Protein AF-A0A9Q0SAZ4-F1 (afdb_monomer)

pLDDT: mean 95.8, std 3.05, range [84.75, 98.44]

Foldseek 3Di:
DVPDDPPPPDDDDDDDFDFDPDPVRVVVSVVLVVVLVVVCVPDPDCPVCVVVSQVVSCVVPVGHD

Radius of gyration: 14.03 Å; Cα contacts (8 Å, |Δi|>4): 28; chains: 1; bounding box: 38×26×30 Å

InterPro domains:
  IPR006811 RNA polymerase II subunit A [PF04722] (1-64)
  IPR006811 RNA polymerase II subunit A [PTHR20383] (1-63)

Nearest PDB structures (foldseek):
  4h3h-assembly2_E  TM=9.946E-01  e=2.692E-03  Homo sapiens
  3o2s-assem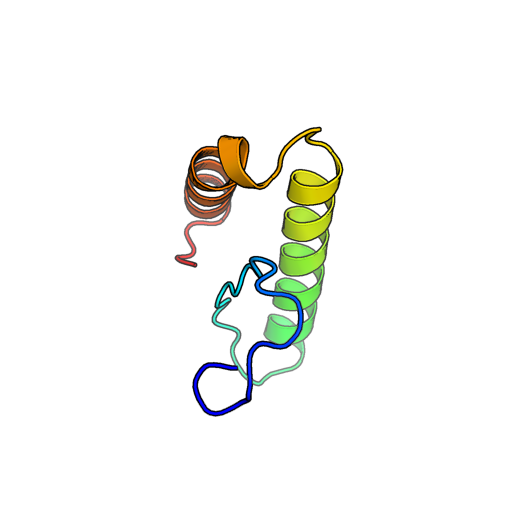bly1_B  TM=9.946E-01  e=7.796E-03  Homo sapiens
  3fmv-assembly1_A  TM=9.348E-01  e=5.675E-02  Drosophila melanogaster
  4ygx-assembly1_B  TM=9.669E-01  e=1.531E-01  Drosophila melanogaster
  4imi-assembly2_D  TM=9.814E-01  e=5.889E-01  Drosophila melanogaster

Secondary structure (DSSP, 8-state):
-TTS--SS------------SSHHHHHHHHHHHHHHHHHHHTSS-HHHHHHHHHHHHHHHHT---

Solvent-accessible surface area (backbone atoms only — not comparable to full-atom values): 4233 Å² total; per-residue (Å²): 118,85,95,49,88,68,88,78,75,70,89,80,91,86,83,59,74,88,58,58,99,45,74,71,42,45,54,50,44,52,55,52,50,51,53,52,51,52,57,50,67,72,43,95,50,46,89,84,41,43,70,61,54,49,54,53,49,26,67,73,69,76,42,79,103

Organism: Salix viminalis (NCBI:txid40686)

Sequence (65 aa):
LHNRDHVLLKSVLVINLEVKDNHEEAAVGGQLTLELCQKIEAVESWEDSIDEIIAAFEAKHRRKL

Mean predicted aligned error: 2.84 Å

Structure (mmCIF, N/CA/C/O backbone):
data_AF-A0A9Q0SAZ4-F1
#
_entry.id   AF-A0A9Q0SAZ4-F1
#
loop_
_atom_site.group_PDB
_atom_site.id
_atom_site.type_symbol
_atom_site.label_atom_id
_atom_site.label_alt_id
_atom_site.label_comp_id
_atom_site.label_asym_id
_atom_site.label_entity_id
_atom_site.label_seq_id
_atom_site.pdbx_PDB_ins_code
_atom_site.Cartn_x
_atom_site.Cartn_y
_atom_site.Cartn_z
_atom_site.occupancy
_atom_site.B_iso_or_equiv
_atom_site.auth_seq_id
_atom_site.auth_comp_id
_atom_site.auth_asym_id
_atom_site.auth_atom_id
_atom_site.pdbx_PDB_model_num
ATOM 1 N N . LEU A 1 1 ? -12.245 -7.091 -9.084 1.00 84.75 1 LEU A N 1
ATOM 2 C CA . LEU A 1 1 ? -13.073 -7.177 -7.854 1.00 84.75 1 LEU A CA 1
ATOM 3 C C . LEU A 1 1 ? -14.520 -6.778 -8.117 1.00 84.75 1 LEU A C 1
ATOM 5 O O . LEU A 1 1 ? -15.414 -7.475 -7.667 1.00 84.75 1 LEU A O 1
ATOM 9 N N . HIS A 1 2 ? -14.743 -5.719 -8.895 1.00 91.56 2 HIS A N 1
ATOM 10 C CA . HIS A 1 2 ? -16.075 -5.202 -9.210 1.00 91.56 2 HIS A CA 1
ATOM 11 C C . HIS A 1 2 ? -17.037 -6.214 -9.868 1.00 91.56 2 HIS A C 1
ATOM 13 O O . HIS A 1 2 ? -18.180 -6.299 -9.455 1.00 91.56 2 HIS A O 1
ATOM 19 N N . ASN A 1 3 ? -16.564 -7.047 -10.803 1.00 95.69 3 ASN A N 1
ATOM 20 C CA . ASN A 1 3 ? -17.411 -8.023 -11.515 1.00 95.69 3 ASN 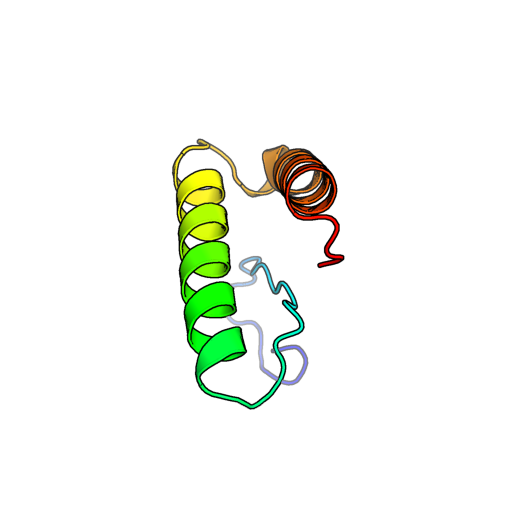A CA 1
ATOM 21 C C . ASN A 1 3 ? -17.626 -9.353 -10.756 1.00 95.69 3 ASN A C 1
ATOM 23 O O . ASN A 1 3 ? -17.937 -10.365 -11.377 1.00 95.69 3 ASN A O 1
ATOM 27 N N . ARG A 1 4 ? -17.361 -9.399 -9.446 1.00 94.12 4 ARG A N 1
ATOM 28 C CA . ARG A 1 4 ? -17.581 -10.584 -8.596 1.00 94.12 4 ARG A CA 1
ATOM 29 C C . ARG A 1 4 ? -18.754 -10.307 -7.664 1.00 94.12 4 ARG A C 1
ATOM 31 O O . ARG A 1 4 ? -18.936 -9.158 -7.283 1.00 94.12 4 ARG A O 1
ATOM 38 N N . ASP A 1 5 ? -19.470 -11.339 -7.232 1.00 96.06 5 ASP A N 1
ATOM 39 C CA . ASP A 1 5 ? -20.469 -11.185 -6.171 1.00 96.06 5 ASP A CA 1
ATOM 40 C C . ASP A 1 5 ? -19.796 -10.806 -4.844 1.00 96.06 5 ASP A C 1
ATOM 42 O O . ASP A 1 5 ? -18.807 -11.417 -4.423 1.00 96.06 5 ASP A O 1
ATOM 46 N N . HIS A 1 6 ? -20.320 -9.780 -4.170 1.00 95.12 6 HIS A N 1
ATOM 47 C CA . HIS A 1 6 ? -19.751 -9.249 -2.925 1.00 95.12 6 HIS A CA 1
ATOM 48 C C . HIS A 1 6 ? -20.439 -9.869 -1.710 1.00 95.12 6 HIS A C 1
ATOM 50 O O . HIS A 1 6 ? -21.236 -9.230 -1.035 1.00 95.12 6 HIS A O 1
ATOM 56 N N . VAL A 1 7 ? -20.105 -11.125 -1.412 1.00 96.50 7 VAL A N 1
ATOM 57 C CA . VAL A 1 7 ? -20.769 -11.911 -0.351 1.00 96.50 7 VAL A CA 1
ATOM 58 C C . VAL A 1 7 ? -20.629 -11.285 1.046 1.00 96.50 7 VAL A C 1
ATOM 6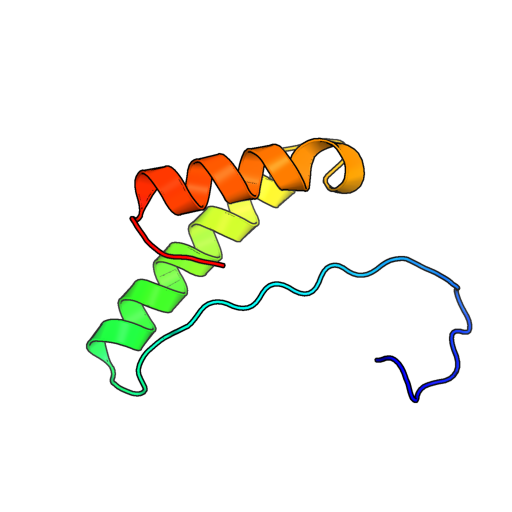0 O O . VAL A 1 7 ? -21.562 -11.342 1.839 1.00 96.50 7 VAL A O 1
ATOM 63 N N . LEU A 1 8 ? -19.470 -10.692 1.358 1.00 95.94 8 LEU A N 1
ATOM 64 C CA . LEU A 1 8 ? -19.173 -10.138 2.689 1.00 95.94 8 LEU A CA 1
ATOM 65 C C . LEU A 1 8 ? -19.329 -8.616 2.788 1.00 95.94 8 LEU A C 1
ATOM 67 O O . LEU A 1 8 ? -19.247 -8.092 3.894 1.00 95.94 8 LEU A O 1
ATOM 71 N N . LEU A 1 9 ? -19.480 -7.916 1.655 1.00 93.69 9 LEU A N 1
ATOM 72 C CA . LEU A 1 9 ? -19.534 -6.446 1.579 1.00 93.69 9 LEU A CA 1
ATOM 73 C C . LEU A 1 9 ? -18.409 -5.727 2.358 1.00 93.69 9 LEU A C 1
ATOM 75 O O . LEU A 1 9 ? -18.606 -4.632 2.876 1.00 93.69 9 LEU A O 1
ATOM 79 N N . LYS A 1 10 ? -17.223 -6.342 2.455 1.00 94.25 10 LYS A N 1
ATOM 80 C CA . LYS A 1 10 ? -16.058 -5.734 3.109 1.00 94.25 10 LYS A CA 1
ATOM 81 C C . LYS A 1 10 ? -15.271 -4.872 2.131 1.00 94.25 10 LYS A C 1
ATOM 83 O O . LYS A 1 10 ? -14.996 -5.306 1.010 1.00 94.25 10 LYS A O 1
ATOM 88 N N . SER A 1 11 ? -14.871 -3.693 2.596 1.00 93.25 11 SER A N 1
ATOM 89 C CA . SER A 1 11 ? -13.966 -2.792 1.889 1.00 93.25 11 SER A CA 1
ATOM 90 C C . SER A 1 11 ? -12.612 -3.451 1.638 1.00 93.25 11 SER A C 1
ATOM 92 O O . SER A 1 11 ? -12.115 -4.237 2.447 1.00 93.25 11 SER A O 1
ATOM 94 N N . VAL A 1 12 ? -12.010 -3.112 0.502 1.00 94.50 12 VAL A N 1
ATOM 95 C CA . VAL A 1 12 ? -10.648 -3.504 0.142 1.00 94.50 12 VAL A CA 1
ATOM 96 C C . VAL A 1 12 ? -9.952 -2.311 -0.486 1.00 94.50 12 VAL A C 1
ATOM 98 O O . VAL A 1 12 ? -10.507 -1.655 -1.368 1.00 94.50 12 VAL A O 1
ATOM 101 N N . LEU A 1 13 ? -8.732 -2.046 -0.037 1.00 95.00 13 LEU A N 1
ATOM 102 C CA . LEU A 1 13 ? -7.900 -0.988 -0.579 1.00 95.00 13 LEU A CA 1
ATOM 103 C C . LEU A 1 13 ? -7.082 -1.522 -1.758 1.00 95.00 13 LEU A C 1
ATOM 105 O O . LEU A 1 13 ? -6.436 -2.565 -1.654 1.00 95.00 13 LEU A O 1
ATOM 109 N N . VAL A 1 14 ? -7.110 -0.806 -2.880 1.00 96.06 14 VAL A N 1
ATOM 110 C CA . VAL A 1 14 ? -6.304 -1.108 -4.068 1.00 96.06 14 VAL A CA 1
ATOM 111 C C . VAL A 1 14 ? -5.489 0.133 -4.399 1.00 96.06 14 VAL A C 1
ATOM 113 O O . VAL A 1 14 ? -6.063 1.172 -4.707 1.00 96.06 14 VAL A O 1
ATOM 116 N N . ILE A 1 15 ? -4.165 0.011 -4.333 1.00 95.88 15 ILE A N 1
ATOM 117 C CA . ILE A 1 15 ? -3.213 1.092 -4.607 1.00 95.88 15 ILE A CA 1
ATOM 118 C C . ILE A 1 15 ? -2.383 0.682 -5.818 1.00 95.88 15 ILE A C 1
ATOM 120 O O . ILE A 1 15 ? -1.922 -0.460 -5.894 1.00 95.88 15 ILE A O 1
ATOM 124 N N . ASN A 1 16 ? -2.192 1.603 -6.756 1.00 95.69 1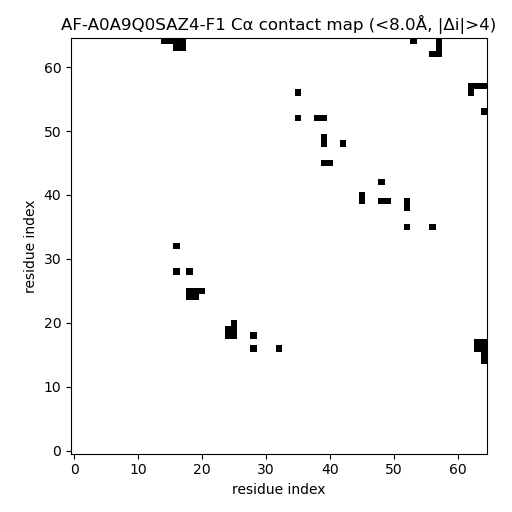6 ASN A N 1
ATOM 125 C CA . ASN A 1 16 ? -1.286 1.401 -7.871 1.00 95.69 16 ASN A CA 1
ATOM 126 C C . ASN A 1 16 ? 0.091 1.976 -7.512 1.00 95.69 16 ASN A C 1
ATOM 128 O O . ASN A 1 16 ? 0.199 3.084 -7.013 1.00 95.69 16 ASN A O 1
ATOM 132 N N . LEU A 1 17 ? 1.161 1.233 -7.773 1.00 95.31 17 LEU A N 1
ATOM 133 C CA . LEU A 1 17 ? 2.520 1.764 -7.708 1.00 95.31 17 LEU A CA 1
ATOM 134 C C . LEU A 1 17 ? 3.177 1.467 -9.047 1.00 95.31 17 LEU A C 1
ATOM 136 O O . LEU A 1 17 ? 3.415 0.309 -9.385 1.00 95.31 17 LEU A O 1
ATOM 140 N N . GLU A 1 18 ? 3.450 2.515 -9.819 1.00 95.19 18 GLU A N 1
ATOM 141 C CA . GLU A 1 18 ? 4.099 2.359 -11.114 1.00 95.19 18 GLU A CA 1
ATOM 142 C C . GLU A 1 18 ? 5.578 1.995 -10.925 1.00 95.19 18 GLU A C 1
ATOM 144 O O . GLU A 1 18 ? 6.358 2.729 -10.310 1.00 95.19 18 GLU A O 1
ATOM 149 N N . VAL A 1 19 ? 5.962 0.837 -11.461 1.00 95.62 19 VAL A N 1
ATOM 150 C CA . VAL A 1 19 ? 7.325 0.304 -11.424 1.00 95.62 19 VAL A CA 1
ATOM 151 C C . VAL A 1 19 ? 7.702 -0.114 -12.838 1.00 95.62 19 VAL A C 1
ATOM 153 O O . VAL A 1 19 ? 6.933 -0.798 -13.512 1.00 95.62 19 VAL A O 1
ATOM 156 N N . LYS A 1 20 ? 8.881 0.303 -13.310 1.00 96.00 20 LYS A N 1
ATOM 157 C CA . LYS A 1 20 ? 9.366 -0.126 -14.626 1.00 96.00 20 LYS A CA 1
ATOM 158 C C . LYS A 1 20 ? 9.754 -1.600 -14.578 1.00 96.00 20 LYS A C 1
ATOM 160 O O . LYS A 1 20 ? 10.320 -2.059 -13.591 1.00 96.00 20 LYS A O 1
ATOM 165 N N . ASP A 1 21 ? 9.522 -2.304 -15.679 1.00 97.12 21 ASP A N 1
ATOM 166 C CA . ASP A 1 21 ? 9.861 -3.721 -15.816 1.00 97.12 21 ASP A CA 1
ATOM 167 C C . ASP A 1 21 ? 11.365 -3.916 -16.080 1.00 97.12 21 ASP A C 1
ATOM 169 O O . ASP A 1 21 ? 11.814 -4.168 -17.198 1.00 97.12 21 ASP A O 1
ATOM 173 N N . ASN A 1 22 ? 12.169 -3.681 -15.044 1.00 97.75 22 ASN A N 1
ATOM 174 C CA . ASN A 1 22 ? 13.584 -4.029 -14.986 1.00 97.75 22 ASN A CA 1
ATOM 175 C C . ASN A 1 22 ? 13.981 -4.385 -13.546 1.00 97.75 22 ASN A C 1
ATOM 177 O O . ASN A 1 22 ? 13.263 -4.081 -12.591 1.00 97.75 22 ASN A O 1
ATOM 181 N N . HIS A 1 23 ? 15.117 -5.064 -13.390 1.00 97.88 23 HIS A N 1
ATOM 182 C CA . HIS A 1 23 ? 15.540 -5.602 -12.098 1.00 97.88 23 HIS A CA 1
ATOM 183 C C . HIS A 1 23 ? 15.799 -4.509 -11.059 1.00 97.88 23 HIS A C 1
ATOM 185 O O . HIS A 1 23 ? 15.430 -4.668 -9.895 1.00 97.88 23 HIS A O 1
ATOM 191 N N . GLU A 1 24 ? 16.406 -3.400 -11.477 1.00 97.75 24 GLU A N 1
ATOM 192 C CA . GLU A 1 24 ? 16.746 -2.287 -10.601 1.00 97.75 24 GLU A CA 1
ATOM 193 C C . GLU A 1 24 ? 15.485 -1.616 -10.037 1.00 97.75 24 GLU A C 1
ATOM 195 O O . GLU A 1 24 ? 15.349 -1.443 -8.825 1.00 97.75 24 GLU A O 1
ATOM 200 N N . GLU A 1 25 ? 14.524 -1.292 -10.900 1.00 97.19 25 GLU A N 1
ATOM 201 C CA . GLU A 1 25 ? 13.265 -0.652 -10.518 1.00 97.19 25 GLU A CA 1
ATOM 202 C C . GLU A 1 25 ? 12.351 -1.606 -9.751 1.00 97.19 25 GLU A C 1
ATOM 204 O O . GLU A 1 25 ? 11.686 -1.1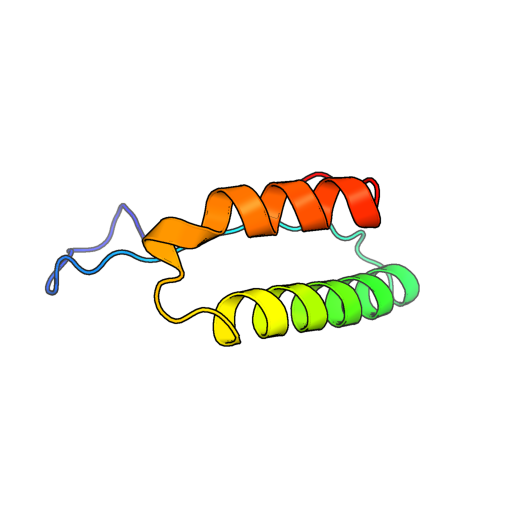65 -8.817 1.00 97.19 25 GLU A O 1
ATOM 209 N N . ALA A 1 26 ? 12.365 -2.908 -10.052 1.00 97.88 26 ALA A N 1
ATOM 210 C CA . ALA A 1 26 ? 11.650 -3.911 -9.264 1.00 97.88 26 ALA A CA 1
ATOM 211 C C . ALA A 1 26 ? 12.175 -3.995 -7.822 1.00 97.88 26 ALA A C 1
ATOM 213 O O . ALA A 1 26 ? 11.380 -4.057 -6.882 1.00 97.88 26 ALA A O 1
ATOM 214 N N . ALA A 1 27 ? 13.498 -3.946 -7.626 1.00 98.00 27 ALA A N 1
A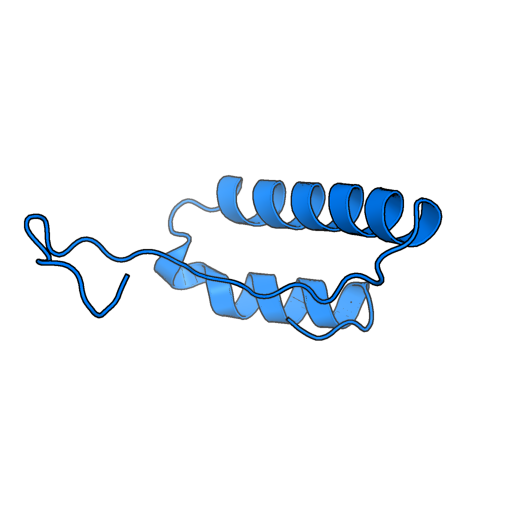TOM 215 C CA . ALA A 1 27 ? 14.095 -3.945 -6.292 1.00 98.00 27 ALA A CA 1
ATOM 216 C C . ALA A 1 27 ? 13.696 -2.690 -5.496 1.00 98.00 27 ALA A C 1
ATOM 218 O O . ALA A 1 27 ? 13.256 -2.796 -4.348 1.00 98.00 27 ALA A O 1
ATOM 219 N N . VAL A 1 28 ? 13.775 -1.512 -6.126 1.00 97.12 28 VAL A N 1
ATOM 220 C CA . VAL A 1 28 ? 13.332 -0.247 -5.519 1.00 97.12 28 VAL A CA 1
ATOM 221 C C . VAL A 1 28 ? 11.829 -0.281 -5.224 1.00 97.12 28 VAL A C 1
ATOM 223 O O . VAL A 1 28 ? 11.411 0.035 -4.114 1.00 97.12 28 VAL A O 1
ATOM 226 N N . GLY A 1 29 ? 11.006 -0.711 -6.182 1.00 97.06 29 GLY A N 1
ATOM 227 C CA . GLY A 1 29 ? 9.555 -0.829 -6.038 1.00 97.06 29 GLY A CA 1
ATOM 228 C C . GLY A 1 29 ? 9.147 -1.768 -4.903 1.00 97.06 29 GLY A C 1
ATOM 229 O O . GLY A 1 29 ? 8.256 -1.433 -4.123 1.00 97.06 29 GLY A O 1
ATOM 230 N N . GLY A 1 30 ? 9.841 -2.898 -4.747 1.00 97.88 30 GLY A N 1
ATOM 231 C CA . GLY A 1 30 ? 9.635 -3.824 -3.634 1.00 97.88 30 GLY A CA 1
ATOM 232 C C . GLY A 1 30 ? 9.937 -3.190 -2.275 1.00 97.88 30 GLY A C 1
ATOM 233 O O . GLY A 1 30 ? 9.127 -3.296 -1.354 1.00 97.88 30 GLY A O 1
ATOM 234 N N . GLN A 1 31 ? 11.055 -2.468 -2.156 1.00 98.00 31 GLN A N 1
ATOM 235 C CA . GLN A 1 31 ? 11.410 -1.759 -0.922 1.00 98.00 31 GLN A CA 1
ATOM 236 C C . GLN A 1 31 ? 10.393 -0.663 -0.571 1.00 98.00 31 GLN A C 1
ATOM 238 O O . GLN A 1 31 ? 9.990 -0.536 0.584 1.00 98.00 31 GLN A O 1
ATOM 243 N N . LEU A 1 32 ? 9.953 0.106 -1.568 1.00 97.75 32 LEU A N 1
ATOM 244 C CA . LEU A 1 32 ? 8.940 1.145 -1.398 1.00 97.75 32 LEU A CA 1
ATOM 245 C C . LEU A 1 32 ? 7.581 0.567 -0.986 1.00 97.75 32 LEU A C 1
ATOM 247 O O . LEU A 1 32 ? 6.931 1.102 -0.090 1.00 97.75 32 LEU A O 1
ATOM 251 N N . THR A 1 33 ? 7.178 -0.548 -1.599 1.00 97.75 33 THR A N 1
ATOM 252 C CA . THR A 1 33 ? 5.942 -1.262 -1.246 1.00 97.75 33 THR A CA 1
ATOM 253 C C . THR A 1 33 ? 5.989 -1.737 0.202 1.00 97.75 33 THR A C 1
ATOM 255 O O . THR A 1 33 ? 5.026 -1.541 0.938 1.00 97.75 33 THR A O 1
ATOM 258 N N . LEU A 1 34 ? 7.122 -2.295 0.641 1.00 98.31 34 LEU A N 1
ATOM 259 C CA . LEU A 1 34 ? 7.308 -2.712 2.029 1.00 98.31 34 LEU A CA 1
ATOM 260 C C . LEU A 1 34 ? 7.159 -1.534 3.003 1.00 98.31 34 LEU A C 1
ATOM 262 O O . LEU A 1 34 ? 6.448 -1.663 3.996 1.00 98.31 34 LEU A O 1
ATOM 266 N N . GLU A 1 35 ? 7.783 -0.387 2.712 1.00 98.00 35 GLU A N 1
ATOM 267 C CA . GLU A 1 35 ? 7.640 0.815 3.545 1.00 98.00 35 GLU A CA 1
ATOM 268 C C . GLU A 1 35 ? 6.170 1.263 3.643 1.00 98.00 35 GLU A C 1
ATOM 270 O O . GLU A 1 35 ? 5.693 1.588 4.732 1.00 98.00 35 GLU A O 1
ATOM 275 N N . LEU A 1 36 ? 5.442 1.270 2.520 1.00 97.81 36 LEU A N 1
ATOM 276 C CA . LEU A 1 36 ? 4.027 1.640 2.491 1.00 97.81 36 LEU A CA 1
ATOM 277 C C . LEU A 1 36 ? 3.174 0.668 3.319 1.00 97.81 36 LEU A C 1
ATOM 279 O O . LEU A 1 36 ? 2.366 1.113 4.132 1.00 97.81 36 LEU A O 1
ATOM 283 N N . CYS A 1 37 ? 3.395 -0.643 3.179 1.00 98.12 37 CYS A N 1
ATOM 284 C CA . CYS A 1 37 ? 2.707 -1.659 3.977 1.00 98.12 37 CYS A CA 1
ATOM 285 C C . CYS A 1 37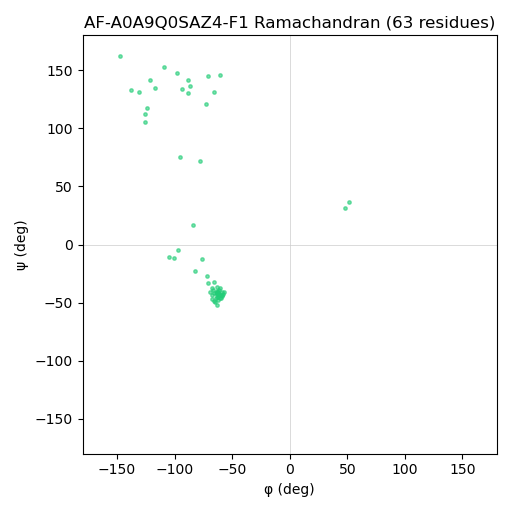 ? 2.957 -1.476 5.478 1.00 98.12 37 CYS A C 1
ATOM 287 O O . CYS A 1 37 ? 2.009 -1.518 6.254 1.00 98.12 37 CYS A O 1
ATOM 289 N N . GLN A 1 38 ? 4.200 -1.203 5.885 1.00 98.44 38 GLN A N 1
ATOM 290 C CA . GLN A 1 38 ? 4.544 -0.964 7.290 1.00 98.44 38 GLN A CA 1
ATOM 291 C C . GLN A 1 38 ? 3.854 0.283 7.858 1.00 98.44 38 GLN A C 1
ATOM 293 O O . GLN A 1 38 ? 3.436 0.284 9.012 1.00 98.44 38 GLN A O 1
ATOM 298 N N . LYS A 1 39 ? 3.705 1.347 7.057 1.00 97.56 39 LYS A N 1
ATOM 299 C CA . LYS A 1 39 ? 2.965 2.553 7.464 1.00 97.56 39 LYS A CA 1
ATOM 300 C C . LYS A 1 39 ? 1.474 2.274 7.658 1.00 97.56 39 LYS A C 1
ATOM 302 O O . LYS A 1 39 ? 0.901 2.766 8.623 1.00 97.56 39 LYS A O 1
ATOM 307 N N . ILE A 1 40 ? 0.871 1.486 6.766 1.00 97.81 40 ILE A N 1
ATOM 308 C CA . ILE A 1 40 ? -0.538 1.073 6.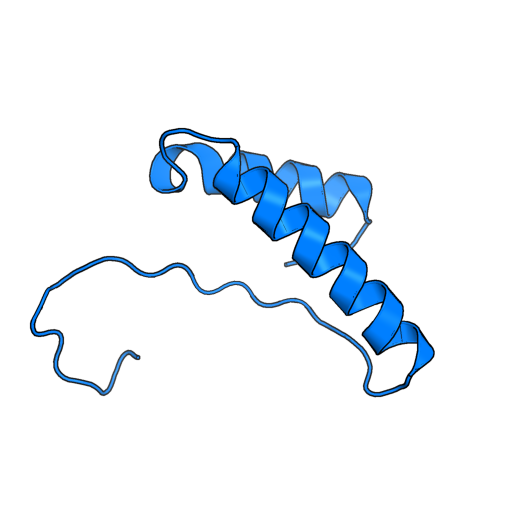861 1.00 97.81 40 ILE A CA 1
ATOM 309 C C . ILE A 1 40 ? -0.760 0.134 8.057 1.00 97.81 40 ILE A C 1
ATOM 311 O O . ILE A 1 40 ? -1.779 0.234 8.727 1.00 97.81 40 ILE A O 1
ATOM 315 N N . GLU A 1 41 ? 0.187 -0.755 8.355 1.00 97.81 41 GLU A N 1
ATOM 316 C CA . GLU A 1 41 ? 0.103 -1.674 9.500 1.00 97.81 41 GLU A CA 1
ATOM 317 C C . GLU A 1 41 ? 0.287 -0.964 10.854 1.00 97.81 41 GLU A C 1
ATOM 319 O O . GLU A 1 41 ? -0.239 -1.414 11.868 1.00 97.81 41 GLU A O 1
ATOM 324 N N . ALA A 1 42 ? 1.016 0.155 10.884 1.00 97.88 42 ALA A N 1
ATOM 325 C CA . ALA A 1 42 ? 1.297 0.900 12.111 1.00 97.88 42 ALA A CA 1
ATOM 326 C C . ALA A 1 42 ? 0.116 1.745 12.630 1.00 97.88 42 ALA A C 1
ATOM 328 O O . ALA A 1 42 ? 0.189 2.246 13.754 1.00 97.88 42 ALA A O 1
ATOM 329 N N . VAL A 1 43 ? -0.941 1.935 11.835 1.00 97.75 43 VAL A N 1
ATOM 330 C CA . VAL A 1 43 ? -2.138 2.691 12.234 1.00 97.75 43 VAL A CA 1
ATOM 331 C C . VAL A 1 43 ? -3.253 1.756 12.697 1.00 97.75 43 VAL A C 1
ATOM 333 O O . VAL A 1 43 ? -3.403 0.647 12.197 1.00 97.75 43 VAL A O 1
ATOM 336 N N . GLU A 1 44 ? -4.064 2.213 13.651 1.00 96.38 44 GLU A N 1
ATOM 337 C CA . GLU A 1 44 ? -5.192 1.429 14.176 1.00 96.38 44 GLU A CA 1
ATOM 338 C C . GLU A 1 44 ? -6.313 1.266 13.137 1.00 96.38 44 GLU A C 1
ATOM 340 O O . GLU A 1 44 ? -6.876 0.183 12.978 1.00 96.38 44 GLU A O 1
ATOM 345 N N . SER A 1 45 ? -6.604 2.341 12.399 1.00 96.38 45 SER A N 1
ATOM 346 C CA . SER A 1 45 ? -7.603 2.381 11.333 1.00 96.38 45 SER A CA 1
ATOM 347 C C . SER A 1 45 ? -6.955 2.899 10.059 1.00 96.38 45 SER A C 1
ATOM 349 O O . SER A 1 45 ? -6.668 4.093 9.917 1.00 96.38 45 SER A O 1
ATOM 351 N N . TRP A 1 46 ? -6.708 1.990 9.116 1.00 95.81 46 TRP A N 1
ATOM 352 C CA . TRP A 1 46 ? -6.206 2.382 7.805 1.00 95.81 46 TRP A CA 1
ATOM 353 C C . TRP A 1 46 ? -7.246 3.206 7.038 1.00 95.81 46 TRP A C 1
ATOM 355 O O . TRP A 1 46 ? -6.852 4.101 6.302 1.00 95.81 46 TRP A O 1
ATOM 365 N N . GLU A 1 47 ? -8.546 2.948 7.226 1.00 96.19 47 GLU A N 1
ATOM 366 C CA . GLU A 1 47 ? -9.626 3.661 6.525 1.00 96.19 47 GLU A CA 1
ATOM 367 C C . GLU A 1 47 ? -9.602 5.161 6.843 1.00 96.19 47 GLU A C 1
ATOM 369 O O . GLU A 1 47 ? -9.755 5.975 5.937 1.00 96.19 47 GLU A O 1
ATOM 374 N N . ASP A 1 48 ? -9.313 5.524 8.095 1.00 97.50 48 ASP A N 1
ATOM 375 C CA . ASP A 1 48 ? -9.242 6.926 8.526 1.00 97.50 48 ASP A CA 1
ATOM 376 C C . ASP A 1 48 ? -7.891 7.588 8.213 1.00 97.50 48 ASP A C 1
ATOM 378 O O . ASP A 1 48 ? -7.797 8.811 8.132 1.00 97.50 48 ASP A O 1
ATOM 382 N N . SER A 1 49 ? -6.831 6.788 8.053 1.00 97.69 49 SER A N 1
ATOM 383 C CA . SER A 1 49 ? -5.449 7.286 7.957 1.00 97.69 49 SER A CA 1
ATOM 384 C C . SER A 1 49 ? -4.874 7.248 6.539 1.00 97.69 49 SER A C 1
ATOM 386 O O . SER A 1 49 ? -3.782 7.773 6.306 1.00 97.69 49 SER A O 1
ATOM 388 N N . ILE A 1 50 ? -5.548 6.595 5.585 1.00 97.31 50 ILE A N 1
ATOM 389 C CA . ILE A 1 50 ? -4.938 6.274 4.291 1.00 97.31 50 ILE A CA 1
ATOM 390 C C . ILE A 1 50 ? -4.557 7.518 3.488 1.00 97.31 50 ILE A C 1
ATOM 392 O O . ILE A 1 50 ? -3.461 7.555 2.936 1.00 97.31 50 ILE A O 1
ATOM 396 N N . ASP A 1 51 ? -5.390 8.558 3.476 1.00 97.00 51 ASP A N 1
ATOM 397 C CA . ASP A 1 51 ? -5.121 9.776 2.704 1.00 97.00 51 ASP A CA 1
ATOM 398 C C . ASP A 1 51 ? -3.838 10.480 3.177 1.00 97.00 51 ASP A C 1
ATOM 400 O O . ASP A 1 51 ? -3.015 10.908 2.362 1.00 97.00 51 ASP A O 1
ATOM 404 N N . GLU A 1 52 ? -3.615 10.541 4.494 1.00 97.62 52 GLU A N 1
ATOM 405 C CA . GLU A 1 52 ? -2.389 11.101 5.072 1.00 97.62 52 GLU A CA 1
ATOM 406 C C . GLU A 1 52 ? -1.170 10.228 4.747 1.00 97.62 52 GLU A C 1
ATOM 408 O O . GLU A 1 52 ? -0.117 10.744 4.358 1.00 97.62 52 GLU A O 1
ATOM 413 N N . ILE A 1 53 ? -1.312 8.902 4.858 1.00 97.69 53 ILE A N 1
ATOM 414 C CA . ILE A 1 53 ? -0.240 7.951 4.543 1.00 97.69 53 ILE A CA 1
ATOM 415 C C . ILE A 1 53 ? 0.189 8.088 3.077 1.00 97.69 53 ILE A C 1
ATOM 417 O O . ILE A 1 53 ? 1.393 8.153 2.805 1.00 97.69 53 ILE A O 1
ATOM 421 N N . ILE A 1 54 ? -0.768 8.162 2.147 1.00 97.00 54 ILE A N 1
ATOM 422 C CA . ILE A 1 54 ? -0.506 8.333 0.714 1.00 97.00 54 ILE A CA 1
ATOM 423 C C . ILE A 1 54 ? 0.177 9.676 0.463 1.00 97.00 54 ILE A C 1
ATOM 425 O O . ILE A 1 54 ? 1.264 9.694 -0.111 1.00 97.00 54 ILE A O 1
ATOM 429 N N . ALA A 1 55 ? -0.374 10.784 0.966 1.00 96.94 55 ALA A N 1
ATOM 430 C CA . ALA A 1 55 ? 0.211 12.110 0.768 1.00 96.94 55 ALA A CA 1
ATOM 431 C C . ALA A 1 55 ? 1.657 12.196 1.293 1.00 96.94 55 ALA A C 1
ATOM 433 O O . ALA A 1 55 ? 2.547 12.728 0.621 1.00 96.94 55 ALA A O 1
ATOM 434 N N . ALA A 1 56 ? 1.924 11.627 2.473 1.00 96.81 56 ALA A N 1
ATOM 435 C CA . ALA A 1 56 ? 3.264 11.581 3.048 1.00 96.81 56 ALA A CA 1
ATOM 436 C C . ALA A 1 56 ? 4.222 10.704 2.224 1.00 96.81 56 ALA A C 1
ATOM 438 O O . ALA A 1 56 ? 5.395 11.053 2.053 1.00 96.81 56 ALA A O 1
ATOM 439 N N . PHE A 1 57 ? 3.739 9.571 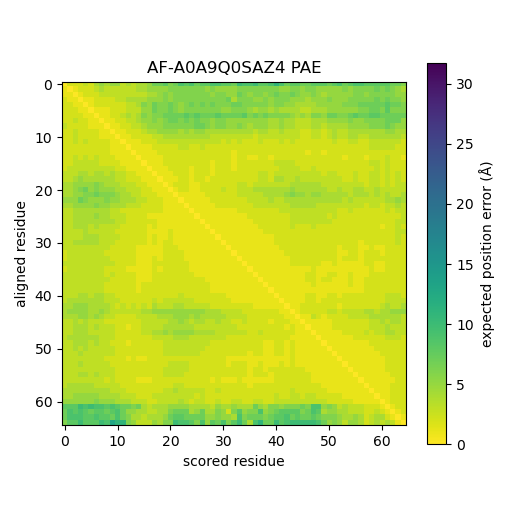1.707 1.00 97.31 57 PHE A N 1
ATOM 440 C CA . PHE A 1 57 ? 4.522 8.684 0.852 1.00 97.31 57 PHE A CA 1
ATOM 441 C C . PHE A 1 57 ? 4.884 9.358 -0.479 1.00 97.31 57 PHE A C 1
ATOM 443 O O . PHE A 1 57 ? 6.060 9.367 -0.860 1.00 97.31 57 PHE A O 1
ATOM 450 N N . GLU A 1 58 ? 3.909 9.973 -1.153 1.00 96.38 58 GLU A N 1
ATOM 451 C CA . GLU A 1 58 ? 4.119 10.668 -2.425 1.00 96.38 58 GLU A CA 1
ATOM 452 C C . GLU A 1 58 ? 5.099 11.837 -2.276 1.00 96.38 58 GLU A C 1
ATOM 454 O O . GLU A 1 58 ? 6.025 11.991 -3.080 1.00 96.38 58 GLU A O 1
ATOM 459 N N . ALA A 1 59 ? 4.951 12.631 -1.208 1.00 96.06 59 ALA A N 1
ATOM 460 C CA . ALA A 1 59 ? 5.840 13.749 -0.911 1.00 96.06 59 ALA A CA 1
ATOM 461 C C . ALA A 1 59 ? 7.287 13.292 -0.659 1.00 96.06 59 ALA A C 1
ATOM 463 O O . ALA A 1 59 ? 8.231 13.919 -1.150 1.00 96.06 59 ALA A O 1
ATOM 464 N N . LYS A 1 60 ? 7.472 12.186 0.076 1.00 96.38 60 LYS A N 1
ATOM 465 C CA . LYS A 1 60 ? 8.796 11.636 0.404 1.00 96.38 60 LYS A CA 1
ATOM 466 C C . LYS A 1 60 ? 9.516 11.097 -0.832 1.00 96.38 60 LYS A C 1
ATOM 468 O O . LYS A 1 60 ? 10.694 11.390 -1.027 1.00 96.38 60 LYS A O 1
ATOM 473 N N . HIS A 1 61 ? 8.821 10.315 -1.655 1.00 93.94 61 HIS A N 1
ATOM 474 C CA . HIS A 1 61 ? 9.437 9.573 -2.762 1.00 93.94 61 HIS A CA 1
ATOM 475 C C . HIS A 1 61 ? 9.320 10.275 -4.117 1.00 93.94 61 HIS A C 1
ATOM 477 O O . HIS A 1 61 ? 9.895 9.806 -5.098 1.00 93.94 61 HIS A O 1
ATOM 483 N N . ARG A 1 62 ? 8.603 11.409 -4.182 1.00 90.56 62 ARG A N 1
ATOM 484 C CA . ARG A 1 62 ? 8.290 12.147 -5.421 1.00 90.56 62 ARG A CA 1
ATOM 485 C C . ARG A 1 62 ? 7.690 11.237 -6.498 1.00 90.56 62 ARG A C 1
ATOM 487 O O . ARG A 1 62 ? 7.972 11.389 -7.687 1.00 90.56 62 ARG A O 1
ATOM 494 N N . ARG A 1 63 ? 6.880 10.273 -6.063 1.00 86.56 63 ARG A N 1
ATOM 495 C CA . ARG A 1 63 ? 6.158 9.311 -6.899 1.00 86.56 63 ARG A CA 1
ATOM 496 C C . ARG A 1 63 ? 4.677 9.454 -6.618 1.00 86.56 63 ARG A C 1
ATOM 498 O O . ARG A 1 63 ? 4.317 9.663 -5.469 1.00 86.56 63 ARG A O 1
ATOM 505 N N . LYS A 1 64 ? 3.859 9.341 -7.661 1.00 85.50 64 LYS A N 1
ATOM 506 C CA . LYS A 1 64 ? 2.409 9.280 -7.504 1.00 85.50 64 LYS A CA 1
ATOM 507 C C . LYS A 1 64 ? 1.960 7.839 -7.315 1.00 85.50 64 LYS A C 1
ATOM 509 O O . LYS A 1 64 ? 2.525 6.951 -7.960 1.00 85.50 64 LYS A O 1
ATOM 514 N N . LEU A 1 65 ? 0.982 7.649 -6.440 1.00 85.50 65 LEU A N 1
ATOM 515 C CA . LEU A 1 65 ? 0.267 6.392 -6.235 1.00 85.50 65 LEU A CA 1
ATOM 516 C C . LEU A 1 65 ? -1.118 6.448 -6.902 1.00 85.50 65 LEU A C 1
ATOM 518 O O . LEU A 1 65 ? -1.687 7.557 -6.995 1.00 85.50 65 LEU A O 1
#